Protein AF-A0A9E5W1F6-F1 (afdb_monomer_lite)

Structure (mmCIF, N/CA/C/O backbone):
data_AF-A0A9E5W1F6-F1
#
_entry.id   AF-A0A9E5W1F6-F1
#
loop_
_atom_site.group_PDB
_atom_site.id
_atom_site.type_symbol
_atom_site.label_atom_id
_atom_site.label_alt_id
_atom_site.label_comp_id
_atom_site.label_asym_id
_atom_site.label_entity_id
_atom_site.label_seq_id
_atom_site.pdbx_PDB_ins_code
_atom_site.Cartn_x
_atom_site.Cartn_y
_atom_site.Cartn_z
_atom_site.occupancy
_atom_site.B_iso_or_equiv
_atom_site.auth_seq_id
_atom_site.auth_comp_id
_atom_site.auth_asym_id
_atom_site.auth_ato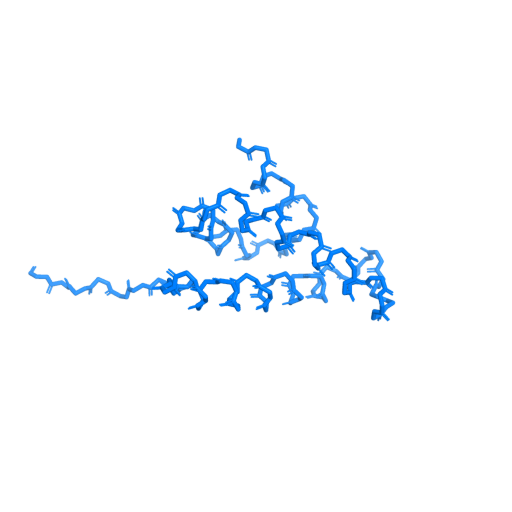m_id
_atom_site.pdbx_PDB_model_num
ATOM 1 N N . MET A 1 1 ? -5.716 -15.326 1.519 1.00 60.38 1 MET A N 1
ATOM 2 C CA . MET A 1 1 ? -6.229 -13.963 1.807 1.00 60.38 1 MET A CA 1
ATOM 3 C C . MET A 1 1 ? -5.998 -13.135 0.552 1.00 60.38 1 MET A C 1
ATOM 5 O O . MET A 1 1 ? -4.916 -12.586 0.388 1.00 60.38 1 MET A O 1
ATOM 9 N N . ILE A 1 2 ? -6.983 -13.096 -0.356 1.00 85.75 2 ILE A N 1
ATOM 10 C CA . ILE A 1 2 ? -6.803 -12.707 -1.775 1.00 85.75 2 ILE A CA 1
ATOM 11 C C . ILE A 1 2 ? -6.133 -11.330 -1.944 1.00 85.75 2 ILE A C 1
ATOM 13 O O . ILE A 1 2 ? -5.321 -11.130 -2.843 1.00 85.75 2 ILE A O 1
ATOM 17 N N . ILE A 1 3 ? -6.426 -10.378 -1.052 1.00 91.50 3 ILE A N 1
ATOM 18 C CA . ILE A 1 3 ? -5.901 -9.012 -1.160 1.00 91.50 3 ILE A CA 1
ATOM 19 C C . ILE A 1 3 ? -4.397 -8.919 -0.863 1.00 91.50 3 ILE A C 1
ATOM 21 O O . ILE A 1 3 ? -3.674 -8.216 -1.563 1.00 91.50 3 ILE A O 1
ATOM 25 N N . LEU A 1 4 ? -3.904 -9.671 0.127 1.00 92.38 4 LEU A N 1
ATOM 26 C CA . LEU A 1 4 ? -2.477 -9.712 0.452 1.00 92.38 4 LEU A CA 1
ATOM 27 C C . LEU A 1 4 ? -1.690 -10.406 -0.652 1.00 92.38 4 LEU A C 1
ATOM 29 O O . LEU A 1 4 ? -0.611 -9.947 -1.009 1.00 92.38 4 LEU A O 1
ATOM 33 N N . GLU A 1 5 ? -2.244 -11.471 -1.225 1.00 91.69 5 GLU A N 1
ATOM 34 C CA . GLU A 1 5 ? -1.648 -12.137 -2.384 1.00 91.69 5 GLU A CA 1
ATOM 35 C C . GLU A 1 5 ? -1.531 -11.171 -3.570 1.00 91.69 5 GLU A C 1
ATOM 37 O O . GLU A 1 5 ? -0.455 -11.078 -4.157 1.00 91.69 5 GLU A O 1
ATOM 42 N N . LYS A 1 6 ? -2.567 -10.363 -3.848 1.00 91.88 6 LYS A N 1
ATOM 43 C CA . LYS A 1 6 ? -2.515 -9.329 -4.895 1.00 91.88 6 LYS A CA 1
ATOM 44 C C . LYS A 1 6 ? -1.420 -8.285 -4.626 1.00 91.88 6 LYS A C 1
ATOM 46 O O . LYS A 1 6 ? -0.654 -7.958 -5.532 1.00 91.88 6 LYS A O 1
ATOM 51 N N . MET A 1 7 ? -1.285 -7.810 -3.383 1.00 92.94 7 MET A N 1
ATOM 52 C CA . MET A 1 7 ? -0.193 -6.899 -3.002 1.00 92.94 7 MET A CA 1
ATOM 53 C C . MET A 1 7 ? 1.187 -7.551 -3.190 1.00 92.94 7 MET A C 1
ATOM 55 O O . MET A 1 7 ? 2.096 -6.937 -3.742 1.00 92.94 7 MET A O 1
ATOM 59 N N . LEU A 1 8 ? 1.349 -8.813 -2.784 1.00 93.12 8 LEU A N 1
ATOM 60 C CA . LEU A 1 8 ? 2.624 -9.525 -2.890 1.00 93.12 8 LEU A CA 1
ATOM 61 C C . LEU A 1 8 ? 2.996 -9.907 -4.329 1.00 93.12 8 LEU A C 1
ATOM 63 O O . LEU A 1 8 ? 4.179 -9.998 -4.635 1.00 93.12 8 LEU A O 1
ATOM 67 N N . GLN A 1 9 ? 2.031 -10.129 -5.215 1.00 91.38 9 GLN A N 1
ATOM 68 C CA . GLN A 1 9 ? 2.316 -10.425 -6.621 1.00 91.38 9 GLN A CA 1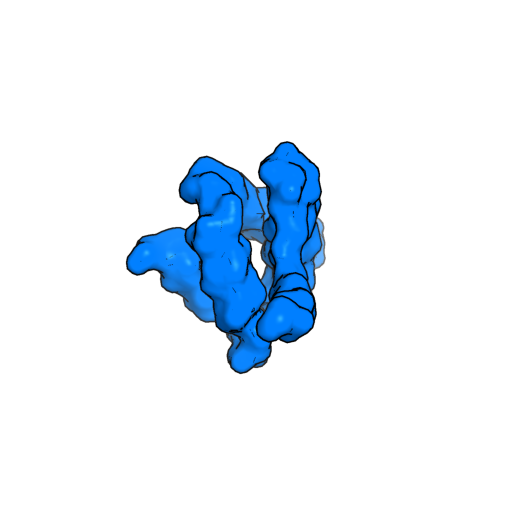
ATOM 69 C C . GLN A 1 9 ? 2.664 -9.163 -7.418 1.00 91.38 9 GLN A C 1
ATOM 71 O O . GLN A 1 9 ? 3.549 -9.206 -8.267 1.00 91.38 9 GLN A O 1
ATOM 76 N N . GLY A 1 10 ? 1.996 -8.036 -7.145 1.00 87.00 10 GLY A N 1
ATOM 77 C CA . GLY A 1 10 ? 2.179 -6.799 -7.914 1.00 87.00 10 GLY A CA 1
ATOM 78 C C . GLY A 1 10 ? 3.259 -5.847 -7.389 1.00 87.00 10 GLY A C 1
ATOM 79 O O . GLY A 1 10 ? 3.755 -5.016 -8.150 1.00 87.00 10 GLY A O 1
ATOM 80 N N . TYR A 1 11 ? 3.610 -5.945 -6.101 1.00 90.31 11 TYR A N 1
ATOM 81 C CA . TYR A 1 11 ? 4.356 -4.900 -5.387 1.00 90.31 11 TYR A CA 1
ATOM 82 C C . TYR A 1 11 ? 5.442 -5.455 -4.453 1.00 90.31 11 TYR A C 1
ATOM 84 O O . TYR A 1 11 ? 5.863 -4.779 -3.523 1.00 90.31 11 TYR A O 1
ATOM 92 N N . ASN A 1 12 ? 5.904 -6.691 -4.637 1.00 87.00 12 ASN A N 1
ATOM 93 C CA . ASN A 1 12 ? 6.924 -7.269 -3.761 1.00 87.00 12 ASN A CA 1
ATOM 94 C C . ASN A 1 12 ? 8.339 -7.089 -4.324 1.00 87.00 12 ASN A C 1
ATOM 96 O O . ASN A 1 12 ? 8.688 -7.645 -5.358 1.00 87.00 12 ASN A O 1
ATOM 100 N N . ASP A 1 13 ? 9.176 -6.371 -3.579 1.00 89.56 13 ASP A N 1
ATOM 101 C CA . ASP A 1 13 ? 10.616 -6.197 -3.818 1.00 89.56 13 ASP A CA 1
ATOM 102 C C . ASP A 1 13 ? 11.489 -7.190 -3.022 1.00 89.56 13 ASP A C 1
ATOM 104 O O . ASP A 1 13 ? 12.705 -7.026 -2.917 1.00 89.56 13 ASP A O 1
ATOM 108 N N . GLY A 1 14 ? 10.869 -8.187 -2.385 1.00 87.81 14 GLY A N 1
ATOM 109 C CA . GLY A 1 14 ? 11.516 -9.158 -1.502 1.00 87.81 14 GLY A CA 1
ATOM 110 C C . GLY A 1 14 ? 11.737 -8.665 -0.067 1.00 87.81 14 GLY A C 1
ATOM 111 O O . GLY A 1 14 ? 12.099 -9.465 0.792 1.00 87.81 14 GLY A O 1
ATOM 112 N N . ARG A 1 15 ? 11.496 -7.380 0.231 1.00 87.69 15 ARG A N 1
ATOM 113 C CA . ARG A 1 15 ? 11.735 -6.772 1.560 1.00 87.69 15 ARG A CA 1
ATOM 114 C C . ARG A 1 15 ? 10.474 -6.196 2.199 1.00 87.69 15 ARG A C 1
ATOM 116 O O . ARG A 1 15 ? 10.435 -5.969 3.404 1.00 87.69 15 ARG A O 1
ATOM 123 N N . SER A 1 16 ? 9.428 -5.984 1.409 1.00 90.56 16 SER A N 1
ATOM 124 C CA . SER A 1 16 ? 8.204 -5.300 1.838 1.00 90.56 16 SER A CA 1
ATOM 125 C C . SER A 1 16 ? 7.112 -6.230 2.373 1.00 90.56 16 SER A C 1
ATOM 127 O O . SER A 1 16 ? 6.069 -5.754 2.812 1.00 90.56 16 SER A O 1
ATOM 129 N N . LYS A 1 17 ? 7.345 -7.549 2.402 1.00 91.44 17 LYS A N 1
ATOM 130 C CA . LYS A 1 17 ? 6.350 -8.545 2.838 1.00 91.44 17 LYS A CA 1
ATOM 131 C C . LYS A 1 17 ? 5.789 -8.257 4.233 1.00 91.44 17 LYS A C 1
ATOM 133 O O . LYS A 1 17 ? 4.576 -8.227 4.403 1.00 91.44 17 LYS A O 1
ATOM 138 N N . SER A 1 18 ? 6.659 -8.004 5.209 1.00 91.50 18 SER A N 1
ATOM 139 C CA . SER A 1 18 ? 6.253 -7.709 6.589 1.00 91.50 18 SER A CA 1
ATOM 140 C C . SER A 1 18 ? 5.369 -6.463 6.686 1.00 91.50 18 SER A C 1
ATOM 142 O O . SER A 1 18 ? 4.385 -6.466 7.418 1.00 91.50 18 SER A O 1
ATOM 144 N N . PHE A 1 19 ? 5.669 -5.432 5.889 1.00 94.00 19 PHE A N 1
ATOM 145 C CA . PHE A 1 19 ? 4.850 -4.223 5.806 1.00 94.00 19 PHE A CA 1
ATOM 146 C C . PHE A 1 19 ? 3.444 -4.531 5.271 1.00 94.00 19 PHE A C 1
ATOM 148 O O . PHE A 1 19 ? 2.461 -4.086 5.853 1.00 94.00 19 PHE A O 1
ATOM 155 N N . TYR A 1 20 ? 3.326 -5.338 4.212 1.00 94.69 20 TYR A N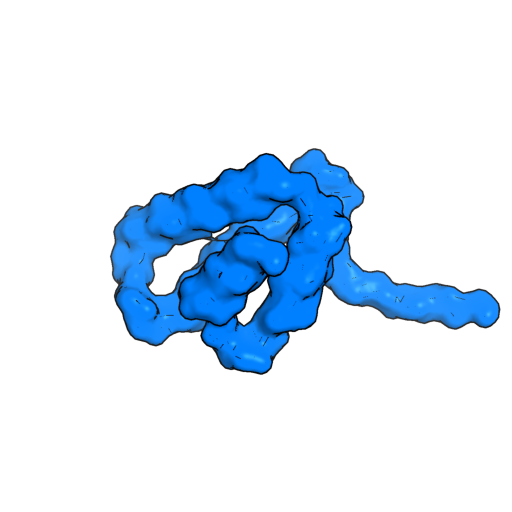 1
ATOM 156 C CA . TYR A 1 20 ? 2.016 -5.708 3.663 1.00 94.69 20 TYR A CA 1
ATOM 157 C C . TYR A 1 20 ? 1.208 -6.610 4.595 1.00 94.69 20 TYR A C 1
ATOM 159 O O . TYR A 1 20 ? -0.007 -6.456 4.678 1.00 94.69 20 TYR A O 1
ATOM 167 N N . CYS A 1 21 ? 1.861 -7.513 5.330 1.00 93.50 21 CYS A N 1
ATOM 168 C CA . CYS A 1 21 ? 1.191 -8.287 6.374 1.00 93.50 21 CYS A CA 1
ATOM 169 C C . CYS A 1 21 ? 0.653 -7.375 7.485 1.00 93.50 21 CYS A C 1
ATOM 171 O O . CYS A 1 21 ? -0.481 -7.559 7.919 1.00 93.50 21 CYS A O 1
ATOM 173 N N . LEU A 1 22 ? 1.438 -6.381 7.916 1.00 94.06 22 LEU A N 1
ATOM 174 C CA . LEU A 1 22 ? 1.012 -5.410 8.923 1.00 94.06 22 LEU A CA 1
ATOM 175 C C . LEU A 1 22 ? -0.183 -4.586 8.429 1.00 94.06 22 LEU A C 1
ATOM 177 O O . LEU A 1 22 ? -1.200 -4.527 9.111 1.00 94.06 22 LEU A O 1
ATOM 181 N N . ALA A 1 23 ? -0.101 -4.042 7.212 1.00 95.31 23 ALA A N 1
ATOM 182 C CA . ALA A 1 23 ? -1.203 -3.315 6.586 1.00 95.31 23 ALA A CA 1
ATOM 183 C C . ALA A 1 23 ? -2.471 -4.167 6.493 1.00 95.31 23 ALA A C 1
ATOM 185 O O . ALA A 1 23 ? -3.550 -3.708 6.841 1.00 95.31 23 ALA A O 1
ATOM 186 N N . ALA A 1 24 ? -2.342 -5.432 6.091 1.00 95.00 24 ALA A N 1
ATOM 187 C CA . ALA A 1 24 ? -3.488 -6.322 5.990 1.00 95.00 24 ALA A CA 1
ATOM 188 C C . ALA A 1 24 ? -4.065 -6.776 7.343 1.00 95.00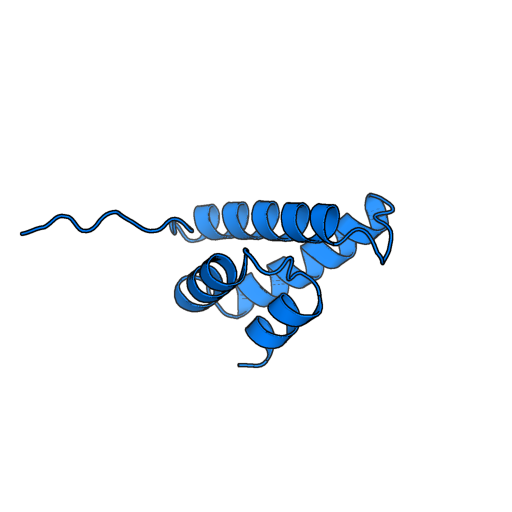 24 ALA A C 1
ATOM 190 O O . ALA A 1 24 ? -5.170 -7.309 7.376 1.00 95.00 24 ALA A O 1
ATOM 191 N N . THR A 1 25 ? -3.314 -6.599 8.431 1.00 94.38 25 THR A N 1
ATOM 192 C CA . THR A 1 25 ? -3.768 -6.896 9.796 1.00 94.38 25 THR A CA 1
ATOM 193 C C . THR A 1 25 ? -4.487 -5.702 10.416 1.00 94.38 25 THR A C 1
ATOM 195 O O . THR A 1 25 ? -5.462 -5.896 11.133 1.00 94.38 25 THR A O 1
ATOM 198 N N . LEU A 1 26 ? -3.992 -4.486 10.164 1.00 94.69 26 LEU A N 1
ATOM 199 C CA . LEU A 1 26 ? -4.486 -3.265 10.803 1.00 94.69 26 LEU A CA 1
ATOM 200 C C . LEU A 1 26 ? -5.595 -2.570 10.009 1.00 94.69 26 LEU A C 1
ATOM 202 O O . LEU A 1 26 ? -6.487 -1.989 10.612 1.00 94.69 26 LEU A O 1
ATOM 206 N N . LEU A 1 27 ? -5.559 -2.634 8.675 1.00 95.88 27 LEU A N 1
ATOM 207 C CA . LEU A 1 27 ? -6.497 -1.889 7.837 1.00 95.88 27 LEU A CA 1
ATOM 208 C C . LEU A 1 27 ? -7.726 -2.705 7.461 1.00 95.88 27 LEU A C 1
ATOM 210 O O . LEU A 1 27 ? -7.665 -3.920 7.239 1.00 95.88 27 LEU A O 1
ATOM 214 N N . THR A 1 28 ? -8.847 -2.011 7.282 1.00 96.00 28 THR A N 1
ATOM 215 C CA . THR A 1 28 ? -10.074 -2.652 6.806 1.00 96.00 28 THR A CA 1
ATOM 216 C C . THR A 1 28 ? -9.926 -3.195 5.378 1.00 96.00 28 THR A C 1
ATOM 218 O O . THR A 1 28 ? -9.196 -2.668 4.534 1.00 96.00 28 THR A O 1
ATOM 221 N N . LEU A 1 29 ? -10.690 -4.242 5.040 1.00 95.00 29 LEU A N 1
ATOM 222 C CA . LEU A 1 29 ? -10.693 -4.796 3.678 1.00 95.00 29 LEU A CA 1
ATOM 223 C C . LEU A 1 29 ? -11.088 -3.753 2.619 1.00 95.00 29 LEU A C 1
ATOM 225 O O . LEU A 1 29 ? -10.597 -3.809 1.490 1.00 95.00 29 LEU A O 1
ATOM 229 N N . LYS A 1 30 ? -11.983 -2.820 2.970 1.00 95.81 30 LYS A N 1
ATOM 230 C CA . LYS A 1 30 ? -12.388 -1.715 2.093 1.00 95.81 30 LYS A CA 1
ATOM 231 C C . LYS A 1 30 ? -11.181 -0.833 1.766 1.00 95.81 30 LYS A C 1
ATOM 233 O O . LYS A 1 30 ? -10.888 -0.634 0.590 1.00 95.81 30 LYS A O 1
ATOM 238 N N . SER A 1 31 ? -10.449 -0.418 2.790 1.00 96.94 31 SER A N 1
ATOM 239 C CA . SER A 1 31 ? -9.246 0.405 2.689 1.00 96.94 31 SER A CA 1
ATOM 240 C C . SER A 1 31 ? -8.126 -0.260 1.894 1.00 96.94 31 SER A C 1
ATOM 242 O O . SER A 1 31 ? -7.517 0.366 1.032 1.00 96.94 31 SER A O 1
ATOM 244 N N . LEU A 1 32 ? -7.910 -1.566 2.072 1.00 96.75 32 LEU A N 1
ATOM 245 C CA . LEU A 1 32 ? -6.930 -2.310 1.271 1.00 96.75 32 LEU A CA 1
ATOM 246 C C . LEU A 1 32 ? -7.309 -2.367 -0.217 1.00 96.75 32 LEU A C 1
ATOM 248 O O . LEU A 1 32 ? -6.444 -2.245 -1.082 1.00 96.75 32 LEU A O 1
ATOM 252 N N . LYS A 1 33 ? -8.597 -2.549 -0.535 1.00 96.25 33 LYS A N 1
ATOM 253 C CA . LYS A 1 33 ? -9.076 -2.526 -1.928 1.00 96.25 33 LYS A CA 1
ATOM 254 C C . LYS A 1 33 ? -8.900 -1.144 -2.547 1.00 96.25 33 LYS A C 1
ATOM 256 O O . LYS A 1 33 ? -8.426 -1.043 -3.675 1.00 96.25 33 LYS A O 1
ATOM 261 N N . GLU A 1 34 ? -9.247 -0.104 -1.800 1.00 96.88 34 GLU A N 1
ATOM 262 C CA . GLU A 1 34 ? -9.068 1.283 -2.217 1.00 96.88 34 GLU A CA 1
ATOM 263 C C . GLU A 1 34 ? -7.592 1.615 -2.460 1.00 96.88 34 GLU A C 1
ATOM 265 O O . GLU A 1 34 ? -7.262 2.205 -3.488 1.00 96.88 34 GLU A O 1
ATOM 270 N N . ALA A 1 35 ? -6.693 1.156 -1.585 1.00 97.19 35 ALA A N 1
ATOM 271 C CA . ALA A 1 35 ? -5.255 1.340 -1.743 1.00 97.19 35 ALA A CA 1
ATOM 272 C C . ALA A 1 35 ? -4.738 0.757 -3.063 1.00 97.19 35 ALA A C 1
ATOM 274 O O . ALA A 1 35 ? -3.934 1.393 -3.745 1.00 97.19 35 ALA A O 1
ATOM 275 N N . ILE A 1 36 ? -5.211 -0.434 -3.445 1.00 96.19 36 ILE A N 1
ATOM 276 C CA . ILE A 1 36 ? -4.828 -1.067 -4.712 1.00 96.19 36 ILE A CA 1
ATOM 277 C C . ILE A 1 36 ? -5.331 -0.250 -5.902 1.00 96.19 36 ILE A C 1
ATOM 279 O O . ILE A 1 36 ? -4.534 0.053 -6.782 1.00 96.19 36 ILE A O 1
ATOM 283 N N . VAL A 1 37 ? -6.605 0.154 -5.908 1.00 96.88 37 VAL A N 1
ATOM 284 C CA . VAL A 1 37 ? -7.177 0.949 -7.010 1.00 96.88 37 VAL A CA 1
ATOM 285 C C . VAL A 1 37 ? -6.434 2.278 -7.169 1.00 96.88 37 VAL A C 1
ATOM 287 O O . VAL A 1 37 ? -5.986 2.601 -8.267 1.00 96.88 37 VAL A O 1
ATOM 290 N N . LYS A 1 38 ? -6.215 3.010 -6.067 1.00 97.56 38 LYS A N 1
ATOM 291 C CA . LYS A 1 38 ? -5.438 4.261 -6.073 1.00 97.56 38 LYS A CA 1
ATOM 292 C C . LYS A 1 38 ? -4.005 4.041 -6.564 1.00 97.56 38 LYS A C 1
ATOM 294 O O . LYS A 1 38 ? -3.456 4.880 -7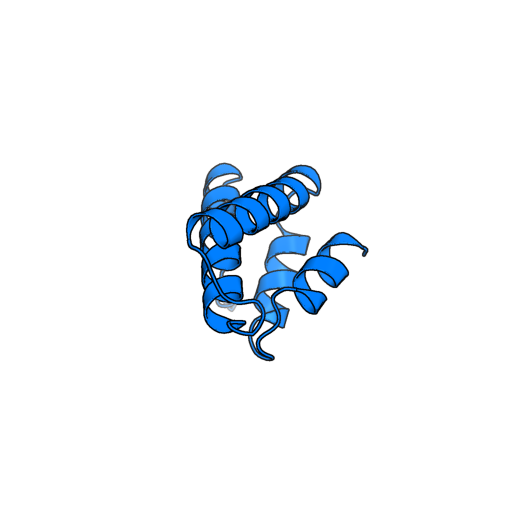.271 1.00 97.56 38 LYS A O 1
ATOM 299 N N . SER A 1 39 ? -3.391 2.910 -6.209 1.00 96.62 39 SER A N 1
ATOM 300 C CA . SER A 1 39 ? -2.030 2.582 -6.645 1.00 96.62 39 SER A CA 1
ATOM 301 C C . SER A 1 39 ? -1.966 2.273 -8.136 1.00 96.62 39 SER A C 1
ATOM 303 O O . SER A 1 39 ? -1.039 2.723 -8.799 1.00 96.62 39 SER A O 1
ATOM 305 N N . GLU A 1 40 ? -2.927 1.510 -8.661 1.00 95.38 40 GLU A N 1
ATOM 306 C CA . GLU A 1 40 ? -3.042 1.198 -10.091 1.00 95.38 40 GLU A CA 1
ATOM 307 C C . GLU A 1 40 ? -3.201 2.490 -10.915 1.00 95.38 40 GLU A C 1
ATOM 309 O O . GLU A 1 40 ? -2.443 2.694 -11.861 1.00 95.38 40 GLU A O 1
ATOM 314 N N . GLN A 1 41 ? -4.074 3.407 -10.483 1.00 97.06 41 GLN A N 1
ATOM 315 C CA . GLN A 1 41 ? -4.251 4.728 -11.106 1.00 97.06 41 GLN A CA 1
ATOM 316 C C . GLN A 1 41 ? -2.967 5.568 -11.063 1.00 97.06 41 GLN A C 1
ATOM 318 O O . GLN A 1 41 ? -2.502 6.049 -12.092 1.00 97.06 41 GLN A O 1
ATOM 323 N N . ALA A 1 42 ? -2.331 5.687 -9.894 1.00 96.75 42 ALA A N 1
ATOM 324 C CA . ALA A 1 42 ? -1.105 6.470 -9.749 1.00 96.75 42 ALA A CA 1
ATOM 325 C C . ALA A 1 42 ? 0.075 5.901 -10.562 1.00 96.75 42 ALA A C 1
ATOM 327 O O . ALA A 1 42 ? 0.940 6.656 -11.002 1.00 96.75 42 ALA A O 1
ATOM 328 N N . ILE A 1 43 ? 0.138 4.579 -10.755 1.00 96.00 43 ILE A N 1
ATOM 329 C CA . ILE A 1 43 ? 1.137 3.922 -11.613 1.00 96.00 43 ILE A CA 1
ATOM 330 C C . ILE A 1 43 ? 0.932 4.318 -13.076 1.00 96.00 43 ILE A C 1
ATOM 332 O O . ILE A 1 43 ? 1.913 4.622 -13.757 1.00 96.00 43 ILE A O 1
ATOM 336 N N . GLU A 1 44 ? -0.318 4.326 -13.540 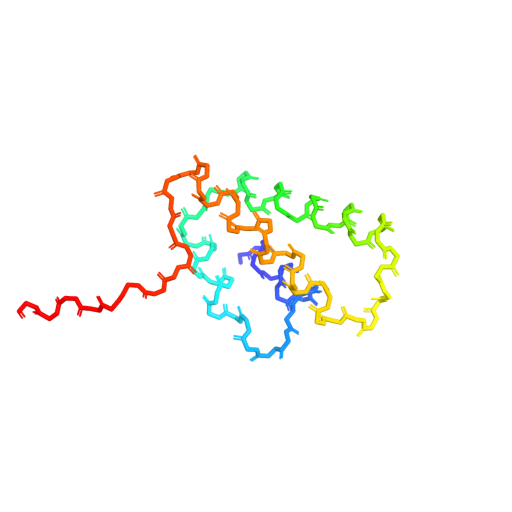1.00 95.50 44 GLU A N 1
ATOM 337 C CA . GLU A 1 44 ? -0.681 4.716 -14.903 1.00 95.50 44 GLU A CA 1
ATOM 338 C C . GLU A 1 44 ? -0.399 6.204 -15.151 1.00 95.50 44 GLU A C 1
ATOM 340 O O . GLU A 1 44 ? 0.346 6.543 -16.070 1.00 95.50 44 GLU A O 1
ATOM 345 N N . GLU A 1 45 ? -0.879 7.087 -14.271 1.00 95.88 45 GLU A N 1
ATOM 346 C CA . GLU A 1 45 ? -0.674 8.540 -14.364 1.00 95.88 45 GLU A CA 1
ATOM 347 C C . GLU A 1 45 ? 0.808 8.931 -14.368 1.00 95.88 45 GLU A C 1
ATOM 349 O O . GLU A 1 45 ? 1.231 9.820 -15.106 1.00 95.88 45 GLU A O 1
ATOM 354 N N . ARG A 1 46 ? 1.624 8.251 -13.555 1.00 94.38 46 ARG A N 1
ATOM 355 C CA . ARG A 1 46 ? 3.069 8.506 -13.458 1.00 94.38 46 ARG A CA 1
ATOM 356 C C . ARG A 1 46 ? 3.884 7.743 -14.503 1.00 94.38 46 ARG A C 1
ATOM 358 O O . ARG A 1 46 ? 5.109 7.822 -14.469 1.00 94.38 46 ARG A O 1
ATOM 365 N N . SER A 1 47 ? 3.231 7.006 -15.408 1.00 93.88 47 SER A N 1
ATOM 366 C CA . SER A 1 47 ? 3.880 6.192 -16.445 1.00 93.88 47 SER A CA 1
ATOM 367 C C . SER A 1 47 ? 4.963 5.255 -15.886 1.00 93.88 47 SER A C 1
ATOM 369 O O . SER A 1 47 ? 6.018 5.060 -16.494 1.00 93.88 47 SER A O 1
ATOM 371 N N . ILE A 1 48 ? 4.724 4.677 -14.703 1.00 93.75 48 ILE A N 1
ATOM 372 C CA . ILE A 1 48 ? 5.676 3.763 -14.063 1.00 93.75 48 ILE A CA 1
ATOM 373 C C . ILE A 1 48 ? 5.725 2.462 -14.862 1.00 93.75 48 ILE A C 1
ATOM 375 O O . ILE A 1 48 ? 4.722 1.761 -15.022 1.00 93.75 48 ILE A O 1
ATOM 379 N N . GLY A 1 49 ? 6.918 2.132 -15.357 1.00 91.06 49 GLY A N 1
ATOM 380 C CA . GLY A 1 49 ? 7.147 0.943 -16.169 1.00 91.06 49 GLY A CA 1
ATOM 381 C C . GLY A 1 49 ? 6.736 -0.345 -15.454 1.00 91.06 49 GLY A C 1
ATOM 382 O O . GLY A 1 49 ? 6.806 -0.465 -14.227 1.00 91.06 49 GLY A O 1
ATOM 383 N N . LYS A 1 50 ? 6.335 -1.360 -16.228 1.00 86.69 50 LYS A N 1
ATOM 384 C CA . LYS A 1 50 ? 5.929 -2.659 -15.668 1.00 86.69 50 LYS A CA 1
ATOM 385 C C . LYS A 1 50 ? 7.039 -3.311 -14.835 1.00 86.69 50 LYS A C 1
ATOM 387 O O . LYS A 1 50 ? 6.716 -3.932 -13.821 1.00 86.69 50 LYS A O 1
ATOM 392 N N . ASP A 1 51 ? 8.293 -3.080 -15.208 1.00 90.00 51 ASP A N 1
ATOM 393 C CA . ASP A 1 51 ? 9.478 -3.637 -14.552 1.00 90.00 51 ASP A CA 1
ATOM 394 C C . ASP A 1 51 ? 9.998 -2.770 -13.392 1.00 90.00 51 ASP A C 1
ATOM 396 O O . ASP A 1 51 ? 10.867 -3.201 -12.632 1.00 90.00 51 ASP A O 1
ATOM 400 N N . ASP A 1 52 ? 9.447 -1.564 -13.194 1.00 94.00 52 ASP A N 1
ATOM 401 C CA . ASP A 1 52 ? 9.814 -0.694 -12.074 1.00 94.00 52 ASP A CA 1
ATOM 402 C C . ASP A 1 52 ? 9.080 -1.100 -10.789 1.00 94.00 52 ASP A C 1
ATOM 404 O O . ASP A 1 52 ? 8.163 -0.442 -10.288 1.00 94.00 52 ASP A O 1
ATOM 408 N N . ILE A 1 53 ? 9.513 -2.227 -10.228 1.00 93.94 53 ILE A N 1
ATOM 409 C CA . ILE A 1 53 ? 8.989 -2.742 -8.963 1.00 93.94 53 ILE A CA 1
ATOM 410 C C . ILE A 1 53 ? 9.204 -1.738 -7.826 1.00 93.94 53 ILE A C 1
ATOM 412 O O . ILE A 1 53 ? 8.335 -1.593 -6.969 1.00 93.94 53 ILE A O 1
ATOM 416 N N . LYS A 1 54 ? 10.322 -1.000 -7.816 1.00 93.25 54 LYS A N 1
ATOM 417 C CA . LYS A 1 54 ? 10.623 -0.037 -6.746 1.00 93.25 54 LYS A CA 1
ATOM 418 C C . LYS A 1 54 ? 9.652 1.142 -6.760 1.00 93.25 54 LYS A C 1
ATOM 420 O O . LYS A 1 54 ? 9.161 1.520 -5.695 1.00 93.25 54 LYS A O 1
ATOM 425 N N . GLY A 1 55 ? 9.348 1.689 -7.936 1.00 95.69 55 GLY A N 1
ATOM 426 C CA . GLY A 1 55 ? 8.349 2.740 -8.113 1.00 95.69 55 GLY A CA 1
ATOM 427 C C . GLY A 1 55 ? 6.967 2.288 -7.646 1.00 95.69 55 GLY A C 1
ATOM 428 O O . GLY A 1 55 ? 6.329 2.971 -6.842 1.00 95.69 55 GLY A O 1
ATOM 429 N N . LYS A 1 56 ? 6.549 1.081 -8.045 1.00 95.75 56 LYS A N 1
ATOM 430 C CA . LYS A 1 56 ? 5.276 0.479 -7.615 1.00 95.75 56 LYS A CA 1
ATOM 431 C C . LYS A 1 56 ? 5.199 0.289 -6.100 1.00 95.75 56 LYS A C 1
ATOM 433 O O . LYS A 1 56 ? 4.218 0.694 -5.479 1.00 95.75 56 LYS A O 1
ATOM 438 N N . VAL A 1 57 ? 6.241 -0.286 -5.490 1.00 95.81 57 VAL A N 1
ATOM 439 C CA . VAL A 1 57 ? 6.345 -0.475 -4.031 1.00 95.81 57 VAL A CA 1
ATOM 440 C C . VAL A 1 57 ? 6.207 0.860 -3.309 1.00 95.81 57 VAL A C 1
ATOM 442 O O . VAL A 1 57 ? 5.472 0.945 -2.325 1.00 95.81 57 VAL A O 1
ATOM 445 N N . LYS A 1 58 ? 6.910 1.896 -3.786 1.00 95.81 58 LYS A N 1
ATOM 446 C CA . LYS A 1 58 ? 6.882 3.233 -3.189 1.00 95.81 58 LYS A CA 1
ATOM 447 C C . LYS A 1 58 ? 5.468 3.815 -3.210 1.00 95.81 58 LYS A C 1
ATOM 449 O O . LYS A 1 58 ? 4.980 4.205 -2.155 1.00 95.81 58 LYS A O 1
ATOM 454 N N . ILE A 1 59 ? 4.802 3.783 -4.365 1.00 97.25 59 ILE A N 1
ATOM 455 C CA . ILE A 1 59 ? 3.427 4.280 -4.530 1.00 97.25 59 ILE A CA 1
ATOM 456 C C . ILE A 1 59 ? 2.466 3.568 -3.573 1.00 97.25 59 ILE A C 1
ATOM 458 O O . ILE A 1 59 ? 1.777 4.226 -2.795 1.00 97.25 59 ILE A O 1
ATOM 462 N N . LEU A 1 60 ? 2.461 2.230 -3.565 1.00 97.00 60 LEU A N 1
ATOM 463 C CA . LEU A 1 60 ? 1.547 1.480 -2.701 1.00 97.00 60 LEU A CA 1
ATOM 464 C C . LEU A 1 60 ? 1.824 1.746 -1.214 1.00 97.00 60 LEU A C 1
ATOM 466 O O . LEU A 1 60 ? 0.889 1.881 -0.430 1.00 97.00 60 LEU A O 1
ATOM 470 N N . LYS A 1 61 ? 3.096 1.849 -0.806 1.00 96.19 61 LYS A N 1
ATOM 471 C CA . LYS A 1 61 ? 3.450 2.177 0.584 1.00 96.19 61 LYS A CA 1
ATOM 472 C C . LYS A 1 61 ? 3.004 3.579 0.983 1.00 96.19 61 LYS A C 1
ATOM 474 O O . LYS A 1 61 ? 2.531 3.743 2.103 1.00 96.19 61 LYS A O 1
ATOM 479 N N . GLU A 1 62 ? 3.168 4.576 0.120 1.00 96.94 62 GLU A N 1
ATOM 480 C CA . GLU A 1 62 ? 2.717 5.949 0.384 1.00 96.94 62 GLU A CA 1
ATOM 481 C C . GLU A 1 62 ? 1.200 5.987 0.604 1.00 96.94 62 GLU A C 1
ATOM 483 O O . GLU A 1 62 ? 0.740 6.507 1.621 1.00 96.94 62 GLU A O 1
ATOM 488 N N . ILE A 1 63 ? 0.441 5.335 -0.279 1.00 97.88 63 ILE A N 1
ATOM 489 C CA . ILE A 1 63 ? -1.023 5.265 -0.204 1.00 97.88 63 ILE A CA 1
ATOM 490 C C . ILE A 1 63 ? -1.488 4.499 1.040 1.00 97.88 63 ILE A C 1
ATOM 492 O O . ILE A 1 63 ? -2.366 4.968 1.759 1.00 97.88 63 ILE A O 1
ATOM 496 N N . LEU A 1 64 ? -0.884 3.344 1.341 1.00 97.56 64 LEU A N 1
ATOM 497 C CA . LEU A 1 64 ? -1.225 2.571 2.540 1.00 97.56 64 LEU A CA 1
ATOM 498 C C . LEU A 1 64 ? -0.940 3.349 3.828 1.00 97.56 64 LEU A C 1
ATOM 500 O O . LEU A 1 64 ? -1.719 3.254 4.769 1.00 97.56 64 LEU A O 1
ATOM 504 N N . ASN A 1 65 ? 0.145 4.129 3.880 1.00 97.06 65 ASN A N 1
ATOM 505 C CA . ASN A 1 65 ? 0.420 4.978 5.039 1.00 97.06 65 ASN A CA 1
ATOM 506 C C . ASN A 1 65 ? -0.599 6.115 5.169 1.00 97.06 65 ASN A C 1
ATOM 508 O O . ASN A 1 65 ? -1.018 6.398 6.283 1.00 97.06 65 ASN A O 1
ATOM 512 N N . GLN A 1 66 ? -1.023 6.744 4.068 1.00 97.25 66 GLN A N 1
ATOM 513 C CA . GLN A 1 66 ? -2.081 7.762 4.117 1.00 97.25 66 GLN A CA 1
ATOM 514 C C . GLN A 1 66 ? -3.396 7.186 4.645 1.00 97.25 66 GLN A C 1
ATOM 516 O O . GLN A 1 66 ? -3.970 7.739 5.575 1.00 97.25 66 GLN A O 1
ATOM 521 N N . ILE A 1 67 ? -3.821 6.038 4.119 1.00 97.06 67 ILE A N 1
ATOM 522 C CA . ILE A 1 67 ? -5.055 5.378 4.558 1.00 97.06 67 ILE A CA 1
ATOM 523 C C . ILE A 1 67 ? -4.950 4.918 6.018 1.00 97.06 67 ILE A C 1
ATOM 525 O O . ILE A 1 67 ? -5.908 5.032 6.774 1.00 97.06 67 ILE A O 1
ATOM 529 N N . ALA A 1 68 ? -3.778 4.448 6.452 1.00 96.06 68 ALA A N 1
ATOM 530 C CA . ALA A 1 68 ? -3.565 4.116 7.856 1.00 96.06 68 ALA A CA 1
ATOM 531 C C . ALA A 1 68 ? -3.752 5.332 8.769 1.00 96.06 68 ALA A C 1
ATOM 533 O O . ALA A 1 68 ? -4.424 5.216 9.787 1.00 96.06 68 ALA A O 1
ATOM 534 N N . LEU A 1 69 ? -3.245 6.507 8.378 1.00 95.25 69 LEU A N 1
ATOM 535 C CA . LEU A 1 69 ? -3.472 7.743 9.133 1.00 95.25 69 LEU A CA 1
ATOM 536 C C . LEU A 1 69 ? -4.964 8.103 9.212 1.00 95.25 69 LEU A C 1
ATOM 538 O O . LEU A 1 69 ? -5.418 8.541 10.266 1.00 95.25 69 LEU A O 1
ATOM 542 N N . GLU A 1 70 ? -5.729 7.884 8.139 1.00 95.06 70 GLU A N 1
ATOM 543 C CA . GLU A 1 70 ? -7.188 8.083 8.120 1.00 95.06 70 GLU A CA 1
ATOM 544 C C . GLU A 1 70 ? -7.923 7.110 9.064 1.00 95.06 70 GLU A C 1
ATOM 546 O O . GLU A 1 70 ? -8.909 7.490 9.696 1.00 95.06 70 GLU A O 1
ATOM 551 N N . GLU A 1 71 ? -7.422 5.880 9.219 1.00 94.06 71 GLU A N 1
ATOM 552 C CA . GLU A 1 71 ? -7.949 4.874 10.157 1.00 94.06 71 GLU A CA 1
ATOM 553 C C . GLU A 1 71 ? -7.346 4.972 11.578 1.00 94.06 71 GLU A C 1
ATOM 555 O O . GLU A 1 71 ? -7.674 4.159 12.437 1.00 94.06 71 GLU A O 1
ATOM 560 N N . ASN A 1 72 ? -6.530 5.995 11.873 1.00 93.31 72 ASN A N 1
ATOM 561 C CA . ASN A 1 72 ? -5.781 6.160 13.135 1.00 93.31 72 ASN A CA 1
ATOM 562 C C . ASN A 1 72 ? -4.805 5.008 13.455 1.00 93.31 72 ASN A C 1
ATOM 564 O O . ASN A 1 72 ? -4.455 4.770 14.614 1.00 93.31 72 ASN A O 1
ATOM 568 N N . GLU A 1 73 ? -4.330 4.319 12.423 1.00 93.19 73 GLU A N 1
ATOM 569 C CA . GLU A 1 73 ? -3.345 3.249 12.497 1.00 93.19 73 GLU A CA 1
ATOM 570 C C . GLU A 1 73 ? -1.945 3.736 12.099 1.00 93.19 73 GLU A C 1
ATOM 572 O O . GLU A 1 73 ? -1.766 4.695 11.345 1.00 93.19 73 GLU A O 1
ATOM 577 N N . GLU A 1 74 ? -0.910 3.038 12.575 1.00 91.94 74 GLU A N 1
ATOM 578 C CA . GLU A 1 74 ? 0.471 3.279 12.147 1.00 91.94 74 GLU A CA 1
ATOM 579 C C . GLU A 1 74 ? 1.089 1.992 11.596 1.00 91.94 74 GLU A C 1
ATOM 581 O O . GLU A 1 74 ? 1.275 1.009 12.314 1.00 91.94 74 GLU A O 1
ATOM 586 N N . LEU A 1 75 ? 1.498 2.011 10.323 1.00 91.25 75 LEU A N 1
ATOM 587 C CA . LEU A 1 75 ? 2.144 0.872 9.658 1.00 91.25 75 LEU A CA 1
ATOM 588 C C . LEU A 1 75 ? 3.641 0.768 9.987 1.00 91.25 75 LEU A C 1
ATOM 590 O O . LEU A 1 75 ? 4.489 0.577 9.110 1.00 91.25 75 LEU A O 1
ATOM 594 N N . LYS A 1 76 ? 3.980 0.888 11.271 1.00 84.88 76 LYS A N 1
ATOM 595 C CA . LYS A 1 76 ? 5.325 0.657 11.797 1.00 84.88 76 LYS A CA 1
ATOM 596 C C . LYS A 1 76 ? 5.262 -0.365 12.916 1.00 84.88 76 LYS A C 1
ATOM 598 O O . LYS A 1 76 ? 4.352 -0.365 13.740 1.00 84.88 76 LYS A O 1
ATOM 603 N N . TYR A 1 77 ? 6.280 -1.215 12.983 1.00 67.56 77 TYR A N 1
ATOM 604 C CA . TYR A 1 77 ? 6.470 -2.055 14.155 1.00 67.56 77 TYR A CA 1
ATOM 605 C C . TYR A 1 77 ? 6.729 -1.158 15.367 1.00 67.56 77 TYR A C 1
ATOM 607 O O . TYR A 1 77 ? 7.776 -0.514 15.455 1.00 67.56 77 TYR A O 1
ATOM 615 N N . ARG A 1 78 ? 5.785 -1.124 16.312 1.00 66.44 78 ARG A N 1
ATOM 616 C CA . ARG A 1 78 ? 6.043 -0.560 17.638 1.00 66.44 78 ARG A CA 1
ATOM 617 C C . ARG A 1 78 ? 7.131 -1.421 18.280 1.00 66.44 78 ARG A C 1
ATOM 619 O O . ARG A 1 78 ? 6.995 -2.644 18.331 1.00 66.44 78 ARG A O 1
ATOM 626 N N . LYS A 1 79 ? 8.227 -0.812 18.748 1.00 53.50 79 LYS A N 1
ATOM 627 C CA . LYS A 1 79 ? 9.156 -1.528 19.633 1.00 53.50 79 LYS A CA 1
ATOM 628 C C . LYS A 1 79 ? 8.339 -2.041 20.816 1.00 53.50 79 LYS A C 1
ATOM 630 O O . LYS A 1 79 ? 7.568 -1.277 21.392 1.00 53.50 79 LYS A O 1
ATOM 635 N N . SER A 1 80 ? 8.510 -3.319 21.150 1.00 51.47 80 SER A N 1
ATOM 636 C CA . SER A 1 80 ? 8.023 -3.876 22.410 1.00 51.47 80 SER A CA 1
ATOM 637 C C . SER A 1 80 ? 8.414 -2.922 23.539 1.00 51.47 80 SER A C 1
ATOM 639 O O . SER A 1 80 ? 9.604 -2.684 23.761 1.00 51.47 80 SER A O 1
ATOM 641 N N . ILE A 1 81 ? 7.425 -2.352 24.228 1.00 59.12 81 ILE A N 1
ATOM 642 C CA . ILE A 1 81 ? 7.649 -1.858 25.582 1.00 59.12 81 ILE A CA 1
ATOM 643 C C . ILE A 1 81 ? 7.803 -3.138 26.397 1.00 59.12 81 ILE A C 1
ATOM 645 O O . ILE A 1 81 ? 6.804 -3.762 26.747 1.00 59.12 81 ILE A O 1
ATOM 649 N N . ASN A 1 82 ? 9.047 -3.576 26.605 1.00 50.34 82 ASN A N 1
ATOM 650 C CA . ASN A 1 82 ? 9.336 -4.637 27.563 1.00 50.34 82 ASN A CA 1
ATOM 651 C C . ASN A 1 82 ? 8.761 -4.181 28.913 1.00 50.34 82 ASN A C 1
ATOM 653 O O . ASN A 1 82 ? 9.240 -3.196 29.476 1.00 50.34 82 ASN A O 1
ATOM 657 N N . ARG A 1 83 ? 7.685 -4.839 29.350 1.00 48.78 83 ARG A N 1
ATOM 658 C CA . ARG A 1 83 ? 7.153 -4.756 30.711 1.00 48.78 83 ARG A CA 1
ATOM 659 C C . ARG A 1 83 ? 7.864 -5.766 31.593 1.00 48.78 83 ARG A C 1
ATOM 661 O O . ARG A 1 83 ? 8.184 -6.854 31.066 1.00 48.78 83 ARG A O 1
#

Secondary structure (DSSP, 8-state):
-HHHHHHHHHS--SS-HHHHHHHHHHS-HHHHHHHHHHHHHHHHHTT--TT-HHHHHHHHHHHHHHHHHHTT---S-PPP---

Radius of gyration: 13.05 Å; chains: 1; bounding box: 24×22×47 Å

Sequence (83 aa):
MIILEKMLQGYNDGRSKSFYCLAATLLTLKSLKEAIVKSEQAIEERSIGKDDIKGKVKILKEILNQIALEENEELKYRKSINR

pLDDT: mean 90.37, std 11.43, range [48.78, 97.88]

Foldseek 3Di:
DVLLVVCCVQQDPPPCSLLSVLLVVQDDPVLSVVLVVQLVVVCVVVVPDSPPSVSSNVSSSVSSQVSCVVVVHHSDDDPPPPD